Protein AF-M4S3R0-F1 (afdb_monomer_lite)

Organism: NCBI:txid1129794

Sequence (56 aa):
MTTLYGIKNCDTIKKARAWLSANNIDYTFHDYRQNGLTPPMVRASRTGFRLGTDAQ

InterPro domains:
  IPR006660 Arsenate reductase-like [PS51353] (1-56)
  IPR006660 Arsenate reductase-like [PTHR30041] (1-43)
  IPR036249 Thioredoxin-like superfamily [SSF52833] (1-44)

Secondary structure (DSSP, 8-state):
-EEEEE-TT-HHHHHHHHHHHHTT--EEEEEGGGG---------------------

pLDD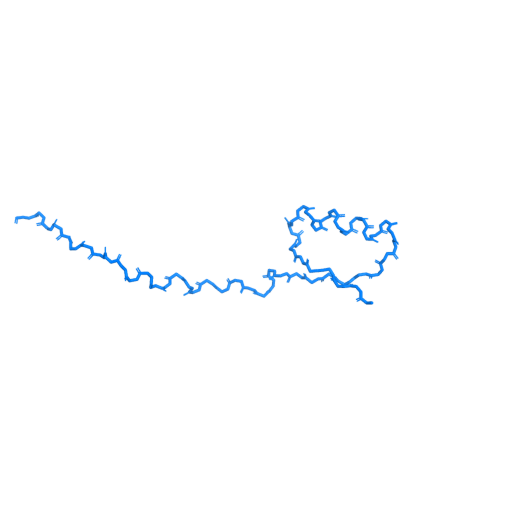T: mean 71.11, std 15.41, range [48.78, 92.06]

Structure (mmCIF, N/CA/C/O backbone):
data_AF-M4S3R0-F1
#
_entry.id   AF-M4S3R0-F1
#
loop_
_atom_site.group_PDB
_atom_site.id
_atom_site.type_symbol
_atom_site.label_atom_id
_atom_site.label_alt_id
_atom_site.label_comp_id
_atom_site.label_asym_id
_atom_site.label_entity_id
_atom_site.label_seq_id
_atom_site.pdbx_PDB_ins_code
_atom_site.Cartn_x
_atom_site.Cartn_y
_atom_site.Cartn_z
_atom_site.occupancy
_atom_site.B_iso_or_equiv
_atom_site.auth_seq_id
_atom_site.auth_comp_id
_atom_site.auth_asym_id
_atom_site.auth_atom_id
_atom_site.pdbx_PDB_model_num
ATOM 1 N N . MET A 1 1 ? -12.222 0.194 2.011 1.00 69.69 1 MET A N 1
ATOM 2 C CA . MET A 1 1 ? -11.378 -0.934 1.567 1.00 69.69 1 MET A CA 1
ATOM 3 C C . MET A 1 1 ? -10.209 -0.331 0.802 1.00 69.69 1 MET A C 1
ATOM 5 O O . MET A 1 1 ? -10.402 0.124 -0.318 1.00 69.69 1 MET A O 1
ATOM 9 N N . THR A 1 2 ? -9.060 -0.163 1.460 1.00 73.31 2 THR A N 1
ATOM 10 C CA . THR A 1 2 ? -7.932 0.624 0.933 1.00 73.31 2 THR A CA 1
ATOM 11 C C . THR A 1 2 ? -6.903 -0.315 0.321 1.00 73.31 2 THR A C 1
ATOM 13 O O . THR A 1 2 ? -6.397 -1.200 1.002 1.00 73.31 2 THR A O 1
ATOM 16 N N . THR A 1 3 ? -6.572 -0.136 -0.953 1.00 83.31 3 THR A N 1
ATOM 17 C CA . THR A 1 3 ? -5.653 -1.035 -1.658 1.00 83.31 3 THR A CA 1
ATOM 18 C C . THR A 1 3 ? -4.350 -0.311 -1.975 1.00 83.31 3 THR A C 1
ATOM 20 O O . THR A 1 3 ? -4.335 0.647 -2.745 1.00 83.31 3 THR A O 1
ATOM 23 N N . LEU A 1 4 ? -3.249 -0.753 -1.365 1.00 82.62 4 LEU A N 1
ATOM 24 C CA . LEU A 1 4 ? -1.911 -0.219 -1.585 1.00 82.62 4 LEU A CA 1
ATOM 25 C C . LEU A 1 4 ? -1.218 -1.022 -2.683 1.00 82.62 4 LEU A C 1
ATOM 27 O O . LEU A 1 4 ? -0.764 -2.143 -2.458 1.00 82.62 4 LEU A O 1
ATOM 31 N N . TYR A 1 5 ? -1.089 -0.427 -3.859 1.00 82.75 5 TYR A N 1
ATOM 32 C CA . TYR A 1 5 ? -0.352 -1.033 -4.956 1.00 82.75 5 TYR A CA 1
ATOM 33 C C . TYR A 1 5 ? 1.121 -0.634 -4.904 1.00 82.75 5 TYR A C 1
ATOM 35 O O . TYR A 1 5 ? 1.455 0.534 -4.702 1.00 82.75 5 TYR A O 1
ATOM 43 N N . GLY A 1 6 ? 2.028 -1.590 -5.082 1.00 81.38 6 GLY A N 1
ATOM 44 C CA . GLY A 1 6 ? 3.447 -1.285 -5.010 1.00 81.38 6 GLY A CA 1
ATOM 45 C C . GLY A 1 6 ? 4.366 -2.438 -5.349 1.00 81.38 6 GLY A C 1
ATOM 46 O O . GLY A 1 6 ? 3.948 -3.497 -5.788 1.00 81.38 6 GLY A O 1
ATOM 47 N N . ILE A 1 7 ? 5.657 -2.219 -5.135 1.00 81.75 7 ILE A N 1
ATOM 48 C CA . ILE A 1 7 ? 6.695 -3.239 -5.257 1.00 81.75 7 ILE A CA 1
ATOM 49 C C . ILE A 1 7 ? 7.305 -3.424 -3.873 1.00 81.75 7 ILE A C 1
ATOM 51 O O . ILE A 1 7 ? 7.719 -2.443 -3.249 1.00 81.75 7 ILE A O 1
ATOM 55 N N . LYS A 1 8 ? 7.396 -4.669 -3.385 1.00 73.62 8 LYS A N 1
ATOM 56 C CA . LYS A 1 8 ? 7.907 -4.962 -2.032 1.00 73.62 8 LYS A CA 1
ATOM 57 C C . LYS A 1 8 ? 9.297 -4.367 -1.747 1.00 73.62 8 LYS A C 1
ATOM 59 O O . LYS A 1 8 ? 9.583 -4.048 -0.596 1.00 73.62 8 LYS A O 1
ATOM 64 N N . ASN A 1 9 ? 10.132 -4.193 -2.775 1.00 73.81 9 ASN A N 1
ATOM 65 C CA . ASN A 1 9 ? 11.504 -3.689 -2.656 1.00 73.81 9 ASN A CA 1
ATOM 66 C C . ASN A 1 9 ? 11.681 -2.184 -2.952 1.00 73.81 9 ASN A C 1
ATOM 68 O O . ASN A 1 9 ? 12.798 -1.753 -3.204 1.00 73.81 9 ASN A O 1
ATOM 72 N N . CYS A 1 10 ? 10.608 -1.387 -2.962 1.00 76.75 10 CYS A N 1
ATOM 73 C CA . CYS A 1 10 ? 10.695 0.067 -3.125 1.00 76.75 10 CYS A CA 1
ATOM 74 C C . CYS A 1 10 ? 10.615 0.770 -1.761 1.00 76.75 10 CYS A C 1
ATOM 76 O O . CYS A 1 10 ? 9.702 0.508 -0.972 1.00 76.75 10 CYS A O 1
ATOM 78 N N . ASP A 1 11 ? 11.537 1.692 -1.488 1.00 83.81 11 ASP A N 1
ATOM 79 C CA . ASP A 1 11 ? 11.584 2.444 -0.228 1.00 83.81 11 ASP A CA 1
ATOM 80 C C . ASP A 1 11 ? 10.324 3.286 0.017 1.00 83.81 11 ASP A C 1
ATOM 82 O O . ASP A 1 11 ? 9.877 3.425 1.158 1.00 83.81 11 ASP A O 1
ATOM 86 N N . THR A 1 12 ? 9.679 3.763 -1.050 1.00 84.94 12 THR A N 1
ATOM 87 C CA . THR A 1 12 ? 8.406 4.495 -0.984 1.00 84.94 12 THR A CA 1
ATOM 88 C C . THR A 1 12 ? 7.285 3.637 -0.392 1.00 84.94 12 THR A C 1
ATOM 90 O O . THR A 1 12 ? 6.511 4.110 0.437 1.00 84.94 12 THR A O 1
ATOM 93 N N . ILE A 1 13 ? 7.232 2.347 -0.740 1.00 86.81 13 ILE A N 1
ATOM 94 C CA . ILE A 1 13 ? 6.210 1.418 -0.238 1.00 86.81 13 ILE A CA 1
ATOM 95 C C . ILE A 1 13 ? 6.447 1.068 1.229 1.00 86.81 13 ILE A C 1
ATOM 97 O O . ILE A 1 13 ? 5.488 0.955 1.991 1.00 86.81 13 ILE A O 1
ATOM 101 N N . LYS A 1 14 ? 7.710 0.940 1.654 1.00 86.06 14 LYS A N 1
ATOM 102 C CA . LYS A 1 14 ? 8.047 0.725 3.071 1.00 86.06 14 LYS A CA 1
ATOM 103 C C . LYS A 1 14 ? 7.571 1.896 3.934 1.00 86.06 14 LYS A C 1
ATOM 105 O O . LYS A 1 14 ? 6.935 1.668 4.960 1.00 86.06 14 LYS A O 1
ATOM 110 N N . LYS A 1 15 ? 7.807 3.134 3.483 1.00 89.25 15 LYS A N 1
ATOM 111 C CA . LYS A 1 15 ? 7.328 4.350 4.163 1.00 89.25 15 LYS A CA 1
ATOM 112 C C . LYS A 1 15 ? 5.799 4.433 4.180 1.00 89.25 15 LYS A C 1
ATOM 114 O O . LYS A 1 15 ? 5.224 4.706 5.228 1.00 89.25 15 LYS A O 1
ATOM 119 N N . ALA A 1 16 ? 5.143 4.129 3.058 1.00 88.06 16 ALA A N 1
ATOM 120 C CA . ALA A 1 16 ? 3.683 4.130 2.965 1.00 88.06 16 ALA A CA 1
ATOM 121 C C . ALA A 1 16 ? 3.036 3.107 3.915 1.00 88.06 16 ALA A C 1
ATOM 123 O O . ALA A 1 16 ? 2.098 3.451 4.630 1.00 88.06 16 ALA A O 1
ATOM 124 N N . ARG A 1 17 ? 3.565 1.876 3.996 1.00 87.19 17 ARG A N 1
ATOM 125 C CA . ARG A 1 17 ? 3.075 0.865 4.950 1.00 87.19 17 ARG A CA 1
ATOM 126 C C . ARG A 1 17 ? 3.286 1.274 6.403 1.00 87.19 17 ARG A C 1
ATOM 128 O O . ARG A 1 17 ? 2.397 1.047 7.215 1.00 87.19 17 ARG A O 1
ATOM 135 N N . ALA A 1 18 ? 4.435 1.871 6.728 1.00 89.50 18 ALA A N 1
ATOM 136 C CA . ALA A 1 18 ? 4.709 2.358 8.077 1.00 89.50 18 ALA A CA 1
ATOM 137 C C . ALA A 1 18 ? 3.712 3.453 8.488 1.00 89.50 18 ALA A C 1
ATOM 139 O O . ALA A 1 18 ? 3.169 3.406 9.587 1.00 89.50 18 ALA A O 1
ATOM 140 N N . TRP A 1 19 ? 3.408 4.386 7.581 1.00 90.94 19 TRP A N 1
ATOM 141 C CA . TRP A 1 19 ? 2.410 5.426 7.822 1.00 90.94 19 TRP A CA 1
ATOM 142 C C .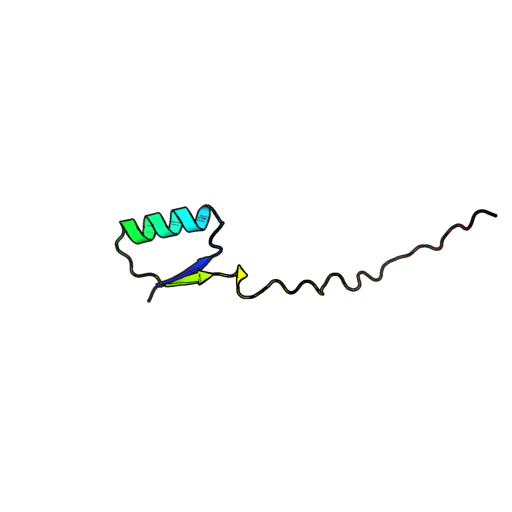 TRP A 1 19 ? 0.995 4.849 7.962 1.00 90.94 19 TRP A C 1
ATOM 144 O O . TRP A 1 19 ? 0.291 5.190 8.907 1.00 90.94 19 TRP A O 1
ATOM 154 N N . LEU A 1 20 ? 0.592 3.927 7.083 1.00 88.94 20 LEU A N 1
ATOM 155 C CA . LEU A 1 20 ? -0.723 3.277 7.154 1.00 88.94 20 LEU A CA 1
ATOM 156 C C . LEU A 1 20 ? -0.900 2.472 8.449 1.00 88.94 20 LEU A C 1
ATOM 158 O O . LEU A 1 20 ? -1.948 2.557 9.082 1.00 88.94 20 LEU A O 1
ATOM 162 N N . SER A 1 21 ? 0.144 1.758 8.878 1.00 86.69 21 SER A N 1
ATOM 163 C CA . SER A 1 21 ? 0.150 1.030 10.150 1.00 86.69 21 SER A CA 1
ATOM 164 C C . SER A 1 21 ? 0.099 1.971 11.355 1.00 86.69 21 SER A C 1
ATOM 166 O O . SER A 1 21 ? -0.589 1.665 12.321 1.00 86.69 21 SER A O 1
ATOM 168 N N . ALA A 1 22 ? 0.795 3.113 11.307 1.00 92.06 22 ALA A N 1
ATOM 169 C CA . ALA A 1 22 ? 0.774 4.108 12.381 1.00 92.06 22 ALA A CA 1
ATOM 170 C C . ALA A 1 22 ? -0.592 4.799 12.518 1.00 92.06 22 ALA A C 1
ATOM 172 O O . ALA A 1 22 ? -0.995 5.157 13.619 1.00 92.06 22 ALA A O 1
ATOM 173 N N . ASN A 1 23 ? -1.317 4.953 11.409 1.00 90.75 23 ASN A N 1
ATOM 174 C CA . ASN A 1 23 ? -2.669 5.511 11.393 1.00 90.75 23 ASN A CA 1
ATOM 175 C C . ASN A 1 23 ? -3.759 4.443 11.595 1.00 90.75 23 ASN A C 1
ATOM 177 O O . ASN A 1 23 ? -4.939 4.776 11.544 1.00 90.75 23 ASN A O 1
ATOM 181 N N . ASN A 1 24 ? -3.379 3.178 11.831 1.00 88.06 24 ASN A N 1
ATOM 182 C CA . ASN A 1 24 ? -4.304 2.059 12.035 1.00 88.06 24 ASN A CA 1
ATOM 183 C C . ASN A 1 24 ? -5.329 1.902 10.891 1.00 88.06 24 ASN A C 1
ATOM 185 O O . ASN A 1 24 ? -6.501 1.604 11.105 1.00 88.06 24 ASN A O 1
ATOM 189 N N . ILE A 1 25 ? -4.886 2.153 9.656 1.00 87.88 25 ILE A N 1
ATOM 190 C CA . ILE A 1 25 ? -5.728 2.061 8.462 1.00 87.88 25 ILE A CA 1
ATOM 191 C C . ILE A 1 25 ? -5.612 0.646 7.905 1.00 87.88 25 ILE A C 1
ATOM 193 O O . ILE A 1 25 ? -4.525 0.235 7.505 1.00 87.88 25 ILE A O 1
ATOM 197 N N . ASP A 1 26 ? -6.728 -0.073 7.807 1.00 88.44 26 ASP A N 1
ATOM 198 C CA . ASP A 1 26 ? -6.780 -1.354 7.102 1.00 88.44 26 ASP A CA 1
ATOM 199 C C . ASP A 1 26 ? -6.449 -1.178 5.615 1.00 88.44 26 ASP A 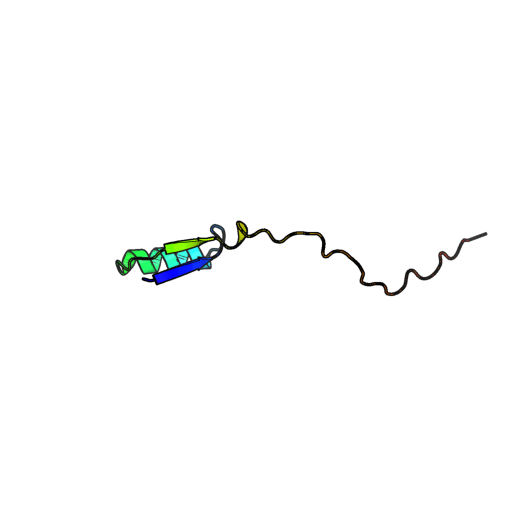C 1
ATOM 201 O O . ASP A 1 26 ? -7.135 -0.447 4.886 1.00 88.44 26 ASP A O 1
ATOM 205 N N . TYR A 1 27 ? -5.402 -1.870 5.152 1.00 86.56 27 TYR A N 1
ATOM 206 C CA . TYR A 1 27 ? -4.986 -1.851 3.753 1.00 86.56 27 TYR A CA 1
ATOM 207 C C . TYR A 1 27 ? -4.626 -3.234 3.203 1.00 86.56 27 TYR A C 1
ATOM 209 O O . TYR A 1 27 ? -4.045 -4.078 3.882 1.00 86.56 27 TYR A O 1
ATOM 217 N N . THR A 1 28 ? -4.910 -3.441 1.919 1.00 86.81 28 THR A N 1
ATOM 218 C CA . THR A 1 28 ? -4.524 -4.636 1.160 1.00 86.81 28 THR A CA 1
ATOM 219 C C . THR A 1 28 ? -3.346 -4.299 0.254 1.00 86.81 28 THR A C 1
ATOM 221 O O . THR A 1 28 ? -3.445 -3.396 -0.574 1.00 86.81 28 THR A O 1
ATOM 224 N N . PHE A 1 29 ? -2.213 -4.991 0.398 1.00 84.81 29 PHE A N 1
ATOM 225 C CA . PHE A 1 29 ? -1.024 -4.743 -0.424 1.00 84.81 29 PHE A CA 1
ATOM 226 C C . PHE A 1 29 ? -1.027 -5.598 -1.701 1.00 84.81 29 PHE A C 1
ATOM 228 O O . PHE A 1 29 ? -1.046 -6.823 -1.610 1.00 84.81 29 PHE A O 1
ATOM 235 N N . HIS A 1 30 ? -0.947 -4.963 -2.874 1.00 79.56 30 HIS A N 1
ATOM 236 C CA . HIS A 1 30 ? -0.847 -5.629 -4.179 1.00 79.56 30 HIS A CA 1
ATOM 237 C C . HIS A 1 30 ? 0.538 -5.409 -4.794 1.00 79.56 30 HIS A C 1
ATOM 239 O O . HIS A 1 30 ? 0.938 -4.267 -5.032 1.00 79.56 30 HIS A O 1
ATOM 245 N N . ASP A 1 31 ? 1.264 -6.500 -5.063 1.00 81.31 31 ASP A N 1
ATOM 246 C CA . ASP A 1 31 ? 2.600 -6.444 -5.663 1.00 81.31 31 ASP A CA 1
ATOM 247 C C . ASP A 1 31 ? 2.541 -6.446 -7.201 1.00 81.31 31 ASP A C 1
ATOM 249 O O . ASP A 1 31 ? 2.080 -7.409 -7.815 1.00 81.31 31 ASP A O 1
ATOM 253 N N . TYR A 1 32 ? 3.049 -5.389 -7.840 1.00 69.06 32 TYR A N 1
ATOM 254 C CA . TYR A 1 32 ? 3.093 -5.283 -9.304 1.00 69.06 32 TYR A CA 1
ATOM 255 C C . TYR A 1 32 ? 4.088 -6.241 -9.972 1.00 69.06 32 TYR A C 1
ATOM 257 O O . TYR A 1 32 ? 3.906 -6.585 -11.139 1.00 69.06 32 TYR A O 1
ATOM 265 N N . ARG A 1 33 ? 5.138 -6.701 -9.277 1.00 64.81 33 ARG A N 1
ATOM 266 C CA . ARG A 1 33 ? 6.159 -7.583 -9.878 1.00 64.81 33 ARG A CA 1
ATOM 267 C C . ARG A 1 33 ? 5.658 -8.996 -10.137 1.00 64.81 33 ARG A C 1
ATOM 269 O O . ARG A 1 33 ? 6.274 -9.699 -10.934 1.00 64.81 33 ARG A O 1
ATOM 276 N N . GLN A 1 34 ? 4.577 -9.414 -9.481 1.00 56.72 34 GLN A N 1
ATOM 277 C CA . GLN A 1 34 ? 3.967 -10.718 -9.740 1.00 56.72 34 GLN A CA 1
ATOM 278 C C . GLN A 1 34 ? 3.266 -10.779 -11.102 1.00 56.72 34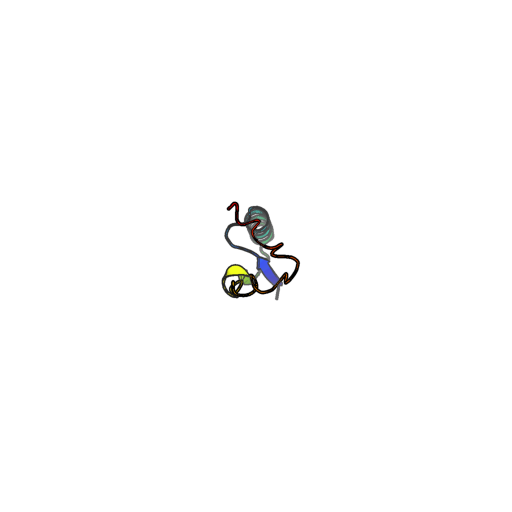 GLN A C 1
ATOM 280 O O . GLN A 1 34 ? 3.230 -11.846 -11.703 1.00 56.72 34 GLN A O 1
ATOM 285 N N . ASN A 1 35 ? 2.821 -9.643 -11.648 1.00 53.22 35 ASN A N 1
ATOM 286 C CA . ASN A 1 35 ? 2.255 -9.550 -12.998 1.00 53.22 35 ASN A CA 1
ATOM 287 C C . ASN A 1 35 ? 3.340 -9.293 -14.054 1.00 53.22 35 ASN A C 1
ATOM 289 O O . ASN A 1 35 ? 3.193 -8.415 -14.895 1.00 53.22 35 ASN A O 1
ATOM 293 N N . GLY A 1 36 ? 4.441 -10.046 -13.935 1.00 49.31 36 GLY A N 1
ATOM 294 C CA . GLY A 1 36 ? 5.578 -10.152 -14.848 1.00 49.31 36 GLY A CA 1
ATOM 295 C C . GLY A 1 36 ? 5.645 -9.121 -15.973 1.00 49.31 36 GLY A C 1
ATOM 296 O O . GLY A 1 36 ? 4.879 -9.180 -16.930 1.00 49.31 36 GLY A O 1
ATOM 297 N N . LEU A 1 37 ? 6.663 -8.258 -15.933 1.00 54.09 37 LEU A N 1
ATOM 298 C CA . LEU A 1 37 ? 7.200 -7.684 -17.163 1.00 54.09 37 LEU A CA 1
ATOM 299 C C . LEU A 1 37 ? 7.656 -8.855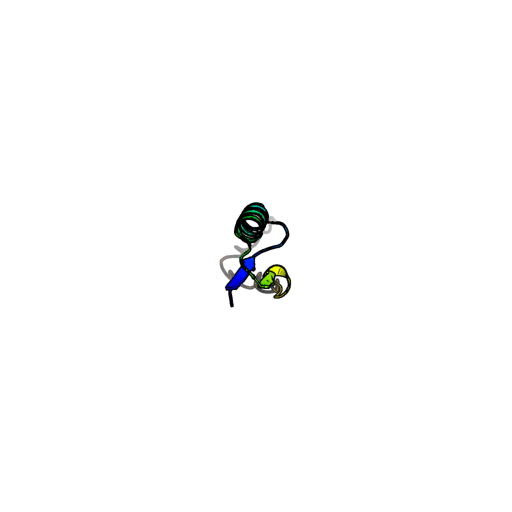 -18.032 1.00 54.09 37 LEU A C 1
ATOM 301 O O . LEU A 1 37 ? 8.772 -9.345 -17.881 1.00 54.09 37 LEU A O 1
ATOM 305 N N . THR A 1 38 ? 6.775 -9.347 -18.898 1.00 49.66 38 THR A N 1
ATOM 306 C CA . THR A 1 38 ? 7.143 -10.263 -19.964 1.00 49.66 38 THR A CA 1
ATOM 307 C C . THR A 1 38 ? 8.260 -9.578 -20.755 1.00 49.66 38 THR A C 1
ATOM 309 O O . THR A 1 38 ? 8.025 -8.502 -21.311 1.00 49.66 38 THR A O 1
ATOM 312 N N . PRO A 1 39 ? 9.461 -10.172 -20.851 1.00 55.62 39 PRO A N 1
ATOM 313 C CA . PRO A 1 39 ? 10.527 -9.665 -21.693 1.00 55.62 39 PRO A CA 1
ATOM 314 C C . PRO A 1 39 ? 10.521 -10.310 -23.097 1.00 55.62 39 PRO A C 1
ATOM 316 O O . PRO A 1 39 ? 11.503 -10.951 -23.459 1.00 55.62 39 PRO A O 1
ATOM 319 N N . PRO A 1 40 ? 9.480 -10.154 -23.947 1.00 50.72 40 PRO A N 1
ATOM 320 C CA . PRO A 1 40 ? 9.650 -10.410 -25.372 1.00 50.72 40 PRO A CA 1
ATOM 321 C C . PRO A 1 40 ? 9.488 -9.164 -26.247 1.00 50.72 40 PRO A C 1
ATOM 323 O O . PRO A 1 40 ? 9.434 -9.317 -27.467 1.00 50.72 40 PRO A O 1
ATOM 326 N N . MET A 1 41 ? 9.455 -7.948 -25.682 1.00 49.56 41 MET A N 1
ATOM 327 C CA . MET A 1 41 ? 9.422 -6.716 -26.487 1.00 49.56 41 MET A CA 1
ATOM 328 C C . MET A 1 41 ? 10.807 -6.105 -26.753 1.00 49.56 41 MET A C 1
ATOM 330 O O . MET A 1 41 ? 10.921 -4.930 -27.074 1.00 49.56 41 MET A O 1
ATOM 334 N N . VAL A 1 42 ? 11.863 -6.926 -26.729 1.00 54.28 42 VAL A N 1
ATOM 335 C CA . VAL A 1 42 ? 13.122 -6.636 -27.447 1.00 54.28 42 VAL A CA 1
ATOM 336 C C . VAL A 1 42 ? 12.992 -7.079 -28.912 1.00 54.28 42 VAL A C 1
ATOM 338 O O . VAL A 1 42 ? 13.886 -7.694 -29.487 1.00 54.28 42 VAL A O 1
ATOM 341 N N . ARG A 1 43 ? 11.835 -6.830 -29.534 1.00 53.34 43 ARG A N 1
ATOM 342 C CA . ARG A 1 43 ? 11.610 -7.148 -30.943 1.00 53.34 43 ARG A CA 1
ATOM 343 C C . ARG A 1 43 ? 11.234 -5.896 -31.713 1.00 53.34 43 ARG A C 1
ATOM 345 O O . ARG A 1 43 ? 10.165 -5.331 -31.529 1.00 53.34 43 ARG A O 1
ATOM 352 N N . ALA A 1 44 ? 12.128 -5.589 -32.646 1.00 55.16 44 ALA A N 1
ATOM 353 C CA . ALA A 1 44 ? 11.867 -4.871 -33.881 1.00 55.16 44 ALA A CA 1
ATOM 354 C C . ALA A 1 44 ? 11.836 -3.337 -33.824 1.00 55.16 44 ALA A C 1
ATOM 356 O O . ALA A 1 44 ? 11.005 -2.716 -34.481 1.00 55.16 44 ALA A O 1
ATOM 357 N N . SER A 1 45 ? 12.876 -2.714 -33.262 1.00 48.78 45 SER A N 1
ATOM 358 C CA . SER A 1 45 ? 13.419 -1.507 -33.912 1.00 48.78 45 SER A CA 1
ATOM 359 C C . SER A 1 45 ? 14.232 -1.938 -35.132 1.00 48.78 45 SER A C 1
ATOM 361 O O . SER A 1 45 ? 15.460 -1.978 -35.142 1.00 48.78 45 SER A O 1
ATOM 363 N N . ARG A 1 46 ? 13.484 -2.341 -36.160 1.00 57.72 46 ARG A N 1
ATOM 364 C CA . ARG A 1 46 ? 13.890 -2.477 -37.555 1.00 57.72 46 ARG A CA 1
ATOM 365 C C . ARG A 1 46 ? 14.306 -1.093 -38.061 1.00 57.72 46 ARG A C 1
ATOM 367 O O . ARG A 1 46 ? 13.536 -0.438 -38.749 1.00 57.72 46 ARG A O 1
ATOM 374 N N . THR A 1 47 ? 15.504 -0.641 -37.712 1.00 61.28 47 THR A N 1
ATOM 375 C CA . THR A 1 47 ? 16.139 0.524 -38.339 1.00 61.28 47 THR A CA 1
ATOM 376 C C . THR A 1 47 ? 17.646 0.308 -38.397 1.00 61.28 47 THR A C 1
ATOM 378 O O . THR A 1 47 ? 18.372 0.659 -37.475 1.00 61.28 47 THR A O 1
A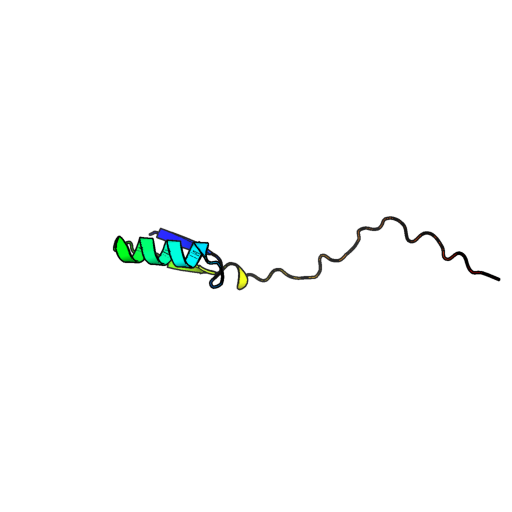TOM 381 N N . GLY A 1 48 ? 18.095 -0.268 -39.516 1.00 57.44 48 GLY A N 1
ATOM 382 C CA . GLY A 1 48 ? 19.424 -0.001 -40.062 1.00 57.44 48 GLY A CA 1
ATOM 383 C C . GLY A 1 48 ? 20.575 -0.879 -39.576 1.00 57.44 48 GLY A C 1
ATOM 384 O O . GLY A 1 48 ? 21.566 -0.346 -39.088 1.00 57.44 48 GLY A O 1
ATOM 385 N N . PHE A 1 49 ? 20.524 -2.192 -39.827 1.00 54.34 49 PHE A N 1
ATOM 386 C CA . PHE A 1 49 ? 21.763 -2.931 -40.103 1.00 54.34 49 PHE A CA 1
ATOM 387 C C . PHE A 1 49 ? 22.318 -2.379 -41.426 1.00 54.34 49 PHE A C 1
ATOM 389 O O . PHE A 1 49 ? 21.938 -2.820 -42.511 1.00 54.34 49 PHE A O 1
ATOM 396 N N . ARG A 1 50 ? 23.114 -1.305 -41.341 1.00 58.06 50 ARG A N 1
ATOM 397 C CA . ARG A 1 50 ? 23.965 -0.875 -42.448 1.00 58.06 50 ARG A CA 1
ATOM 398 C C . ARG A 1 50 ? 24.941 -2.016 -42.695 1.00 58.06 50 ARG A C 1
ATOM 400 O O . ARG A 1 50 ? 25.629 -2.445 -41.776 1.00 58.06 50 ARG A O 1
ATOM 407 N N . LEU A 1 51 ? 24.883 -2.499 -43.930 1.00 56.28 51 LEU A N 1
ATOM 408 C CA . LEU A 1 51 ? 25.759 -3.466 -44.568 1.00 56.28 51 LEU A CA 1
ATOM 409 C C . LEU A 1 51 ? 27.156 -3.461 -43.952 1.00 56.28 51 LEU A C 1
ATOM 411 O O . LEU A 1 51 ? 27.778 -2.403 -43.826 1.00 56.28 51 LEU A O 1
ATOM 415 N N . GLY A 1 52 ? 27.627 -4.662 -43.619 1.00 49.38 52 GLY A N 1
ATOM 416 C CA . GLY A 1 52 ? 29.044 -4.910 -43.457 1.00 49.38 52 GLY A CA 1
ATOM 417 C C . GLY A 1 52 ? 29.775 -4.325 -44.657 1.00 49.38 52 GLY A C 1
ATOM 418 O O . GLY A 1 52 ? 29.536 -4.697 -45.803 1.00 49.38 52 GLY A O 1
ATOM 419 N N . THR A 1 53 ? 30.635 -3.353 -44.387 1.00 58.12 53 THR A N 1
ATOM 420 C CA . THR A 1 53 ? 31.821 -3.144 -45.198 1.00 58.12 53 THR A CA 1
ATOM 421 C C . THR A 1 53 ? 32.683 -4.379 -44.994 1.00 58.12 53 THR A C 1
ATOM 423 O O . THR A 1 53 ? 33.496 -4.421 -44.069 1.00 58.12 53 THR A O 1
ATOM 426 N N . ASP A 1 54 ? 32.444 -5.402 -45.811 1.00 53.28 54 ASP A N 1
ATOM 427 C CA . ASP A 1 54 ? 33.429 -6.444 -46.029 1.00 53.28 54 ASP A CA 1
ATOM 428 C C . ASP A 1 54 ? 34.636 -5.766 -46.667 1.00 53.28 54 ASP A C 1
ATOM 430 O O . ASP A 1 54 ? 34.623 -5.307 -47.809 1.00 53.28 54 ASP A O 1
ATOM 434 N N . ALA A 1 55 ? 35.661 -5.627 -45.838 1.00 52.72 55 ALA A N 1
ATOM 435 C CA . ALA A 1 55 ? 37.021 -5.486 -46.278 1.00 52.72 55 ALA A CA 1
ATOM 436 C C . ALA A 1 55 ? 37.411 -6.776 -47.010 1.00 52.72 55 ALA A C 1
ATOM 438 O O . ALA A 1 55 ? 37.675 -7.785 -46.361 1.00 52.72 55 ALA A O 1
ATOM 439 N N . GLN A 1 56 ? 37.443 -6.728 -48.342 1.00 51.75 56 GLN A N 1
ATOM 440 C CA . GLN A 1 56 ? 38.480 -7.362 -49.157 1.00 51.75 56 GLN A CA 1
ATOM 441 C C . GLN A 1 56 ? 38.526 -6.718 -50.540 1.00 51.75 56 GLN A C 1
ATOM 443 O O . GLN A 1 56 ? 37.460 -6.623 -51.186 1.00 51.75 56 GLN A O 1
#

Radius of gyration: 22.46 Å; chains: 1; bounding box: 50×16×62 Å

Foldseek 3Di:
DAEAEEAPPDPVSVVVVVVCVVVVHDYHYHHPPVVDPPPPVVDDPPDDPDDPPPDD